Protein AF-A0A516KFN7-F1 (afdb_monomer)

Organism: NCBI:txid2594883

Sequence (132 aa):
MGIITLLLFMLLSNSLLKKVNKILKWIALGYYVALSAIFLFGDWYITNHFHLKNGPVPKEGFATHFDWISTFGYFYLIPMVIIVIYVSLRGVKNIYPKGLRVFLSIFIITVSFGMGYIALFCFVLIFYGFAP

Solvent-accessible surface area (backbone atoms only — not comparable to full-atom values): 7297 Å² total; per-residue (Å²): 113,57,69,60,57,55,50,46,55,49,51,48,53,49,60,67,32,71,84,67,47,74,65,61,37,50,52,52,47,51,50,50,51,53,52,48,52,53,49,53,52,51,52,52,48,50,40,61,76,41,32,67,87,51,80,86,56,49,71,66,42,55,53,55,50,48,53,52,47,49,55,48,35,49,66,56,37,54,61,48,39,52,50,51,44,53,52,50,48,59,55,43,70,79,75,49,60,76,70,62,34,51,54,50,46,54,50,49,48,55,51,41,52,54,52,40,53,53,50,37,54,52,45,36,42,65,72,62,45,97,60,135

pLDDT: mean 90.02, std 7.4, range [51.66, 97.56]

Secondary structure (DSSP, 8-state):
-HHHHHHHHHHHHHHHHTTS-HHHHHHHHHHHHHHHHHHHHHHHHHHHHTTTTSSSPPHHHHHHHHHHHHHHHHHHHHHHHHHHHHHHHHHHHTTS-HHHHHHHHHHHHHHHHHHHHHHHHHHHHHHH-S--

Radius of gyration: 17.9 Å; Cα contacts (8 Å, |Δi|>4): 90; chains: 1; bounding box: 38×26×53 Å

Foldseek 3Di:
DLVVVLVVLLVLLLVLCVPPDPVVNVVSNVQSVVLVVVLVVVLVVLCVVQVVVDPPGDPVSLVSNLVSQLVSLCVSLVVVLVSQLVSVLVVLVPPDDDVVSVVVSVVSNVVSVVVSVVSSVVSSCVRSNPDD

Nearest PDB structures (foldseek):
  6gxn-assembly1_v  TM=4.501E-01  e=7.152E+00  Escherichia coli

Structure (mmCIF, N/CA/C/O backbone):
data_AF-A0A516KFN7-F1
#
_entry.id   AF-A0A516KFN7-F1
#
loop_
_atom_site.group_PDB
_atom_site.id
_atom_site.type_symbol
_atom_site.label_atom_id
_atom_site.label_alt_id
_atom_site.label_comp_id
_atom_site.label_asym_id
_atom_site.label_entity_id
_atom_site.label_seq_id
_atom_site.pdbx_PDB_ins_code
_atom_site.Cartn_x
_atom_site.Cartn_y
_atom_site.Cartn_z
_atom_site.occupancy
_atom_site.B_iso_or_equiv
_atom_site.auth_seq_id
_atom_site.auth_comp_id
_atom_site.auth_asym_id
_atom_site.auth_atom_id
_atom_site.pdbx_PDB_model_num
ATOM 1 N N . MET A 1 1 ? 13.212 -9.356 -5.013 1.00 65.56 1 MET A N 1
ATOM 2 C CA . MET A 1 1 ? 12.591 -8.696 -3.841 1.00 65.56 1 MET A CA 1
ATOM 3 C C . MET A 1 1 ? 11.119 -8.351 -4.053 1.00 65.56 1 MET A C 1
ATOM 5 O O . MET A 1 1 ? 10.347 -8.608 -3.143 1.00 65.56 1 MET A O 1
ATOM 9 N N . GLY A 1 2 ? 10.701 -7.862 -5.228 1.00 78.19 2 GLY A N 1
ATOM 10 C CA . GLY A 1 2 ? 9.321 -7.408 -5.461 1.00 78.19 2 GLY A CA 1
ATOM 11 C C . GLY A 1 2 ? 8.196 -8.384 -5.075 1.00 78.19 2 GLY A C 1
ATOM 12 O O . GLY A 1 2 ? 7.277 -8.005 -4.358 1.00 78.19 2 GLY A O 1
ATOM 13 N N . ILE A 1 3 ? 8.298 -9.666 -5.449 1.00 84.88 3 ILE A N 1
ATOM 14 C CA . ILE A 1 3 ? 7.282 -10.683 -5.101 1.00 84.88 3 ILE A CA 1
ATOM 15 C C . ILE A 1 3 ? 7.113 -10.824 -3.578 1.00 84.88 3 ILE A C 1
ATOM 17 O O . ILE A 1 3 ? 5.993 -10.947 -3.090 1.00 84.88 3 ILE A O 1
ATOM 21 N N . ILE A 1 4 ? 8.210 -10.755 -2.817 1.00 87.38 4 ILE A N 1
ATOM 22 C CA . ILE A 1 4 ? 8.176 -10.840 -1.349 1.00 87.38 4 ILE A CA 1
ATOM 23 C C . ILE A 1 4 ? 7.401 -9.649 -0.775 1.00 87.38 4 ILE A C 1
ATOM 25 O O . ILE A 1 4 ? 6.573 -9.834 0.113 1.00 87.38 4 ILE A O 1
ATOM 29 N N . THR A 1 5 ? 7.608 -8.447 -1.316 1.00 84.69 5 THR A N 1
ATOM 30 C CA . THR A 1 5 ? 6.878 -7.239 -0.910 1.00 84.69 5 THR A CA 1
ATOM 31 C C . THR A 1 5 ? 5.375 -7.366 -1.176 1.00 84.69 5 THR A C 1
ATOM 33 O O . THR A 1 5 ? 4.572 -7.035 -0.305 1.00 84.69 5 THR A O 1
ATOM 36 N N . LEU A 1 6 ? 4.974 -7.909 -2.331 1.00 88.38 6 LEU A N 1
ATOM 37 C CA . LEU A 1 6 ? 3.558 -8.149 -2.653 1.00 88.38 6 LEU A CA 1
ATOM 38 C C . LEU A 1 6 ? 2.920 -9.169 -1.701 1.00 88.38 6 LEU A C 1
ATOM 40 O O . LEU A 1 6 ? 1.843 -8.928 -1.150 1.00 88.38 6 LEU A O 1
ATOM 44 N N . LEU A 1 7 ? 3.616 -10.279 -1.441 1.00 88.69 7 LEU A N 1
ATOM 45 C CA . LEU A 1 7 ? 3.179 -11.277 -0.463 1.00 88.69 7 LEU A CA 1
ATOM 46 C C . LEU A 1 7 ? 3.040 -10.668 0.935 1.00 88.69 7 LEU A C 1
ATOM 48 O O . LEU A 1 7 ? 2.098 -10.989 1.657 1.00 88.69 7 LEU A O 1
ATOM 52 N N . LEU A 1 8 ? 3.932 -9.752 1.308 1.00 90.00 8 LEU A N 1
ATOM 53 C CA . LEU A 1 8 ? 3.878 -9.063 2.590 1.00 90.00 8 LEU A CA 1
ATOM 54 C C . LEU A 1 8 ? 2.617 -8.189 2.715 1.00 90.00 8 LEU A C 1
ATOM 56 O O . LEU A 1 8 ? 1.961 -8.249 3.754 1.00 90.00 8 LEU A O 1
ATOM 60 N N . PHE A 1 9 ? 2.190 -7.479 1.663 1.00 87.06 9 PHE A N 1
ATOM 61 C CA . PHE A 1 9 ? 0.896 -6.772 1.661 1.00 87.06 9 PHE A CA 1
ATOM 62 C C . PHE A 1 9 ? -0.296 -7.720 1.845 1.00 87.06 9 PHE A C 1
ATOM 64 O O . PHE A 1 9 ? -1.210 -7.435 2.627 1.00 87.06 9 PHE A O 1
ATOM 71 N N . MET A 1 10 ? -0.281 -8.880 1.185 1.00 89.75 10 MET A N 1
ATOM 72 C CA . MET A 1 10 ? -1.334 -9.891 1.347 1.00 89.75 10 MET A CA 1
ATOM 73 C C . MET A 1 10 ? -1.363 -10.463 2.770 1.00 89.75 10 MET A C 1
ATOM 75 O O . MET A 1 10 ? -2.428 -10.602 3.374 1.00 89.75 10 MET A O 1
ATOM 79 N N . LEU A 1 11 ? -0.198 -10.772 3.342 1.00 90.44 11 LEU A N 1
ATOM 80 C CA . LEU A 1 11 ? -0.088 -11.314 4.696 1.00 90.44 11 LEU A CA 1
ATOM 81 C C . LEU A 1 11 ? -0.489 -10.287 5.757 1.00 90.44 11 LEU A C 1
ATOM 83 O O . LEU A 1 11 ? -1.220 -10.633 6.692 1.00 90.44 11 LEU A O 1
ATOM 87 N N . LEU A 1 12 ? -0.059 -9.033 5.610 1.00 88.94 12 LEU A N 1
ATOM 88 C CA . LEU A 1 12 ? -0.423 -7.963 6.532 1.00 88.94 12 LEU A CA 1
ATOM 89 C C . LEU A 1 12 ? -1.922 -7.661 6.471 1.00 88.94 12 LEU A C 1
ATOM 91 O O . LEU A 1 12 ? -2.567 -7.650 7.519 1.00 88.94 12 LEU A O 1
ATOM 95 N N . SER A 1 13 ? -2.499 -7.485 5.277 1.00 88.62 13 SER A N 1
ATOM 96 C CA . SER A 1 13 ? -3.944 -7.246 5.131 1.00 88.62 13 SER A CA 1
ATOM 97 C C . SER A 1 13 ? -4.766 -8.402 5.713 1.00 88.62 13 SER A C 1
ATOM 99 O O . SER A 1 13 ? -5.699 -8.175 6.489 1.00 88.62 13 SER A O 1
ATOM 101 N N . ASN A 1 14 ? -4.361 -9.650 5.451 1.00 89.31 14 ASN A N 1
ATOM 102 C CA . ASN A 1 14 ? -4.963 -10.836 6.056 1.00 89.31 14 ASN A CA 1
ATOM 103 C C . ASN A 1 14 ? -4.885 -10.798 7.588 1.00 89.31 14 ASN A C 1
ATOM 105 O O . ASN A 1 14 ? -5.891 -11.046 8.249 1.00 89.31 14 ASN A O 1
ATOM 109 N N . SER A 1 15 ? -3.712 -10.490 8.152 1.00 90.19 15 SER A N 1
ATOM 110 C CA . SER A 1 15 ? -3.481 -10.442 9.600 1.00 90.19 15 SER A CA 1
ATOM 111 C C .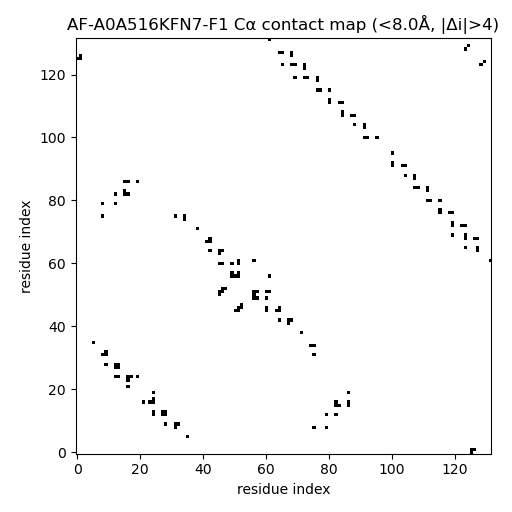 SER A 1 15 ? -4.321 -9.363 10.287 1.00 90.19 15 SER A C 1
ATOM 113 O O . SER A 1 15 ? -5.007 -9.658 11.270 1.00 90.19 15 SER A O 1
ATOM 115 N N . LEU A 1 16 ? -4.341 -8.148 9.732 1.00 89.31 16 LEU A N 1
ATOM 116 C CA . LEU A 1 16 ? -5.109 -7.016 10.259 1.00 89.31 16 LEU A CA 1
ATOM 117 C C . LEU A 1 16 ? -6.616 -7.292 10.249 1.00 89.31 16 LEU A C 1
ATOM 119 O O . LEU A 1 16 ? -7.324 -6.951 11.198 1.00 89.31 16 LEU A O 1
ATOM 123 N N . LEU A 1 17 ? -7.111 -7.974 9.213 1.00 89.50 17 LEU A N 1
ATOM 124 C CA . LEU A 1 17 ? -8.533 -8.274 9.062 1.00 89.50 17 LEU A CA 1
ATOM 125 C C . LEU A 1 17 ? -8.985 -9.560 9.777 1.00 89.50 17 LEU A C 1
ATOM 127 O O . LEU A 1 17 ? -10.187 -9.836 9.796 1.00 89.50 17 LEU A O 1
ATOM 131 N N . LYS A 1 18 ? -8.086 -10.320 10.434 1.00 86.38 18 LYS A N 1
ATOM 132 C CA . LYS A 1 18 ? -8.441 -11.564 11.165 1.00 86.38 18 LYS A CA 1
ATOM 133 C C . LYS A 1 18 ? -9.574 -11.368 12.177 1.00 86.38 18 LYS A C 1
ATOM 135 O O . LYS A 1 18 ? -10.383 -12.271 12.356 1.00 86.38 18 LYS A O 1
ATOM 140 N N . LYS A 1 19 ? -9.632 -10.202 12.832 1.00 80.88 19 LYS A N 1
ATOM 141 C CA . LYS A 1 19 ? -10.610 -9.874 13.889 1.00 80.88 19 LYS A CA 1
ATOM 142 C C . LYS A 1 19 ? -11.839 -9.091 13.383 1.00 80.88 19 LYS A C 1
ATOM 144 O O . LYS A 1 19 ? -12.617 -8.586 14.196 1.00 80.88 19 LYS A O 1
ATOM 149 N N . VAL A 1 20 ? -11.997 -8.915 12.066 1.00 83.38 20 VAL A N 1
ATOM 150 C CA . VAL A 1 20 ? -13.068 -8.090 11.468 1.00 83.38 20 VAL A CA 1
ATOM 151 C C . VAL A 1 20 ? -14.221 -8.955 10.949 1.00 83.38 20 VAL A C 1
ATOM 153 O O . VAL A 1 20 ? -14.945 -9.536 11.750 1.00 83.38 20 VAL A O 1
ATOM 156 N N . ASN A 1 21 ? -14.425 -9.031 9.635 1.00 86.38 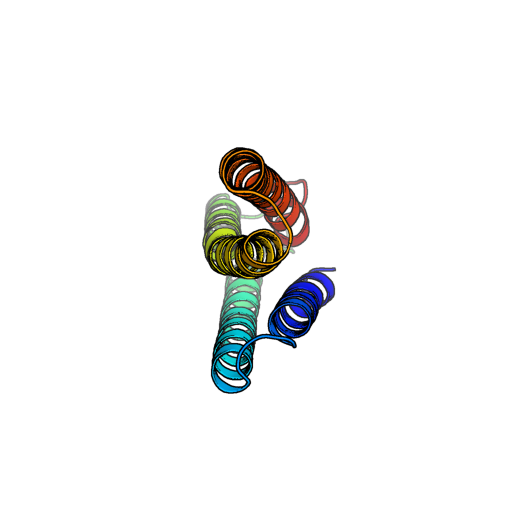21 ASN A N 1
ATOM 157 C CA . ASN A 1 21 ? -15.470 -9.809 8.980 1.00 86.38 21 ASN A CA 1
ATOM 158 C C . ASN A 1 21 ? -14.793 -10.657 7.899 1.00 86.38 21 ASN A C 1
ATOM 160 O O . ASN A 1 21 ? -13.968 -10.146 7.136 1.00 86.38 21 ASN A O 1
ATOM 164 N N . LYS A 1 22 ? -15.151 -11.945 7.829 1.00 89.31 22 LYS A N 1
ATOM 165 C CA . LYS A 1 22 ? -14.625 -12.889 6.836 1.00 89.31 22 LYS A CA 1
ATOM 166 C C . LYS A 1 22 ? -14.826 -12.380 5.406 1.00 89.31 22 LYS A C 1
ATOM 168 O O . LYS A 1 22 ? -13.914 -12.521 4.602 1.00 89.31 22 LYS A O 1
ATOM 173 N N . ILE A 1 23 ? -15.965 -11.747 5.107 1.00 91.31 23 ILE A N 1
ATOM 174 C CA . ILE A 1 23 ? -16.260 -11.213 3.767 1.00 91.31 23 ILE A CA 1
ATOM 175 C C . ILE A 1 23 ? -15.272 -10.100 3.402 1.00 91.31 23 ILE A C 1
ATOM 177 O O . ILE A 1 23 ? -14.636 -10.165 2.357 1.00 91.31 23 ILE A O 1
ATOM 181 N N . LEU A 1 24 ? -15.077 -9.120 4.292 1.00 88.94 24 LEU A N 1
ATOM 182 C CA . LEU A 1 24 ? -14.153 -8.005 4.055 1.00 88.94 24 LEU A CA 1
ATOM 183 C C . LEU A 1 24 ? -12.712 -8.494 3.857 1.00 88.94 24 LEU A C 1
ATOM 185 O O . LEU A 1 24 ? -11.998 -7.988 2.998 1.00 88.94 24 LEU A O 1
ATOM 189 N N . LYS A 1 25 ? -12.305 -9.518 4.616 1.00 90.38 25 LYS A N 1
ATOM 190 C CA . LYS A 1 25 ? -11.013 -10.185 4.437 1.00 90.38 25 LYS A CA 1
ATOM 191 C C . LYS A 1 25 ? -10.874 -10.793 3.037 1.00 90.38 25 LYS A C 1
ATOM 193 O O . LYS A 1 25 ? -9.840 -10.597 2.408 1.00 90.38 25 LYS A O 1
ATOM 198 N N . TRP A 1 26 ? -11.876 -11.531 2.557 1.00 92.44 26 TRP A N 1
ATOM 199 C CA . TRP A 1 26 ? -11.828 -12.140 1.223 1.00 92.44 26 TRP A CA 1
ATOM 200 C C . TRP A 1 26 ? -11.839 -11.100 0.106 1.00 92.44 26 TRP A C 1
ATOM 202 O O . TRP A 1 26 ? -11.086 -11.252 -0.850 1.00 92.44 26 TRP A O 1
ATOM 212 N N . ILE A 1 27 ? -12.613 -10.021 0.256 1.00 94.12 27 ILE A N 1
ATOM 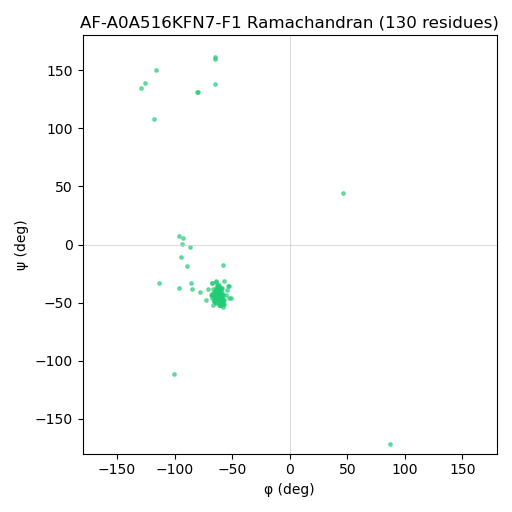213 C CA . ILE A 1 27 ? -12.604 -8.892 -0.684 1.00 94.12 27 ILE A CA 1
ATOM 214 C C . ILE A 1 27 ? -11.213 -8.252 -0.734 1.00 94.12 27 ILE A C 1
ATOM 216 O O . ILE A 1 27 ? -10.666 -8.081 -1.818 1.00 94.12 27 ILE A O 1
ATOM 220 N N . ALA A 1 28 ? -10.612 -7.950 0.422 1.00 92.62 28 ALA A N 1
ATOM 221 C CA . ALA A 1 28 ? -9.277 -7.357 0.481 1.00 92.62 28 ALA A CA 1
ATOM 222 C C . ALA A 1 28 ? -8.209 -8.282 -0.124 1.00 92.62 28 ALA A C 1
ATOM 224 O O . ALA A 1 28 ? -7.364 -7.832 -0.892 1.00 92.62 28 ALA A O 1
ATOM 225 N N . LEU A 1 29 ? -8.266 -9.583 0.173 1.00 93.25 29 LEU A N 1
ATOM 226 C CA . LEU A 1 29 ? -7.362 -10.566 -0.424 1.00 93.25 29 LEU A CA 1
ATOM 227 C C . LEU A 1 29 ? -7.530 -10.647 -1.943 1.00 93.25 29 LEU A C 1
ATOM 229 O O . LEU A 1 29 ? -6.537 -10.567 -2.658 1.00 93.25 29 LEU A O 1
ATOM 233 N N . GLY A 1 30 ? -8.765 -10.761 -2.434 1.00 94.94 30 GLY A N 1
ATOM 234 C CA . GLY A 1 30 ? -9.053 -10.784 -3.868 1.00 94.94 30 GLY A CA 1
ATOM 235 C C . GLY A 1 30 ? -8.558 -9.520 -4.571 1.00 94.94 30 GLY A C 1
ATOM 236 O O . GLY A 1 30 ? -7.921 -9.616 -5.617 1.00 94.94 30 GLY A O 1
ATOM 237 N N . TYR A 1 31 ? -8.759 -8.356 -3.946 1.00 96.00 31 TYR A N 1
ATOM 238 C CA . TYR A 1 31 ? -8.236 -7.078 -4.420 1.00 96.00 31 TYR A CA 1
ATOM 239 C C . TYR A 1 31 ? -6.709 -7.102 -4.557 1.00 96.00 31 TYR A C 1
ATOM 241 O O . TYR A 1 31 ? -6.196 -6.841 -5.641 1.00 96.00 31 TYR A O 1
ATOM 249 N N . TYR A 1 32 ? -5.973 -7.474 -3.503 1.00 95.06 32 TYR A N 1
ATOM 250 C CA . TYR A 1 32 ? -4.507 -7.486 -3.548 1.00 95.06 32 TYR A CA 1
ATOM 251 C C . TYR A 1 32 ? -3.941 -8.549 -4.497 1.00 95.06 32 TYR A C 1
ATOM 253 O O . TYR A 1 32 ? -2.917 -8.301 -5.131 1.00 95.06 32 TYR A O 1
ATOM 261 N N . VAL A 1 33 ? -4.600 -9.704 -4.636 1.00 95.06 33 VAL A N 1
ATOM 262 C CA . VAL A 1 33 ? -4.211 -10.747 -5.601 1.00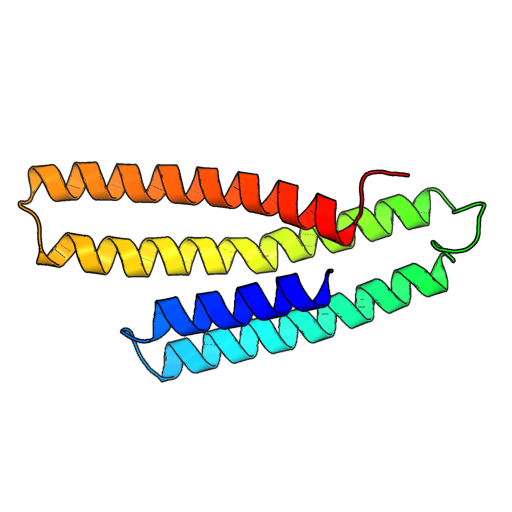 95.06 33 VAL A CA 1
ATOM 263 C C . VAL A 1 33 ? -4.377 -10.247 -7.032 1.00 95.06 33 VAL A C 1
ATOM 265 O O . VAL A 1 33 ? -3.431 -10.331 -7.816 1.00 95.06 33 VAL A O 1
ATOM 268 N N . ALA A 1 34 ? -5.538 -9.679 -7.364 1.00 96.56 34 ALA A N 1
ATOM 269 C CA . ALA A 1 34 ? -5.789 -9.114 -8.686 1.00 96.56 34 ALA A CA 1
ATOM 270 C C . ALA A 1 34 ? -4.823 -7.961 -8.989 1.00 96.56 34 ALA A C 1
ATOM 272 O O . ALA A 1 34 ? -4.203 -7.934 -10.051 1.00 96.56 34 ALA A O 1
ATOM 273 N N . LEU A 1 35 ? -4.624 -7.056 -8.026 1.00 96.50 35 LEU A N 1
ATOM 274 C CA . LEU A 1 35 ? -3.696 -5.938 -8.156 1.00 96.50 35 LEU A CA 1
ATOM 275 C C . LEU A 1 35 ? -2.255 -6.426 -8.369 1.00 96.50 35 LEU A C 1
ATOM 277 O O . LEU A 1 35 ? -1.518 -5.825 -9.145 1.00 96.50 35 LEU A O 1
ATOM 281 N N . SER A 1 36 ? -1.855 -7.531 -7.731 1.00 95.06 36 SER A N 1
ATOM 282 C CA . SER A 1 36 ? -0.521 -8.131 -7.905 1.00 95.06 36 SER A CA 1
ATOM 283 C C . SER A 1 36 ? -0.342 -8.729 -9.281 1.00 95.06 36 SER A C 1
ATOM 285 O O . SER A 1 36 ? 0.696 -8.508 -9.900 1.00 95.06 36 SER A O 1
ATOM 287 N N . ALA A 1 37 ? -1.350 -9.438 -9.782 1.00 95.75 37 ALA A N 1
ATOM 288 C CA . ALA A 1 37 ? -1.305 -9.991 -11.126 1.00 95.75 37 ALA A CA 1
ATOM 289 C C . ALA A 1 37 ? -1.179 -8.882 -12.183 1.00 95.75 37 ALA A C 1
ATOM 291 O O . ALA A 1 37 ? -0.290 -8.952 -13.031 1.00 95.75 37 ALA A O 1
ATOM 292 N N . ILE A 1 38 ? -2.009 -7.835 -12.092 1.00 97.56 38 ILE A N 1
ATOM 293 C CA . ILE A 1 38 ? -1.979 -6.707 -13.036 1.00 97.56 38 ILE A CA 1
ATOM 294 C C . ILE A 1 38 ? -0.633 -5.982 -12.953 1.00 97.56 38 ILE A C 1
ATOM 296 O O . ILE A 1 38 ? -0.009 -5.731 -13.982 1.00 97.56 38 ILE A O 1
ATOM 300 N N . PHE A 1 39 ? -0.162 -5.691 -11.737 1.00 96.62 39 PHE A N 1
ATOM 301 C CA . PHE A 1 39 ? 1.105 -5.001 -11.517 1.00 96.62 39 PHE A CA 1
ATOM 302 C C . PHE A 1 39 ? 2.286 -5.751 -12.140 1.00 96.62 39 PHE A C 1
ATOM 304 O O . PHE A 1 39 ? 3.040 -5.157 -12.908 1.00 96.62 39 PHE A O 1
ATOM 311 N N . LEU A 1 40 ? 2.419 -7.051 -11.845 1.00 95.44 40 LEU A N 1
ATOM 312 C CA . LEU A 1 40 ? 3.508 -7.888 -12.354 1.00 95.44 40 LEU A CA 1
ATOM 313 C C . LEU A 1 40 ? 3.448 -8.045 -13.874 1.00 95.44 40 LEU A C 1
ATOM 315 O O . LEU A 1 40 ? 4.487 -8.033 -14.529 1.00 95.44 40 LEU A O 1
ATOM 319 N N . PHE A 1 41 ? 2.247 -8.186 -14.440 1.00 96.38 41 PHE A N 1
ATOM 320 C CA . PHE A 1 41 ? 2.087 -8.303 -15.886 1.00 96.38 41 PHE A CA 1
ATOM 321 C C . PHE A 1 41 ? 2.489 -7.010 -16.604 1.00 96.38 41 PHE A C 1
ATOM 323 O O . PHE A 1 41 ? 3.217 -7.062 -17.595 1.00 96.38 41 PHE A O 1
ATOM 330 N N . GLY A 1 42 ? 2.068 -5.854 -16.086 1.00 94.88 42 GLY A N 1
ATOM 331 C CA . GLY A 1 42 ? 2.465 -4.560 -16.641 1.00 94.88 42 GLY A CA 1
ATOM 332 C C . GLY A 1 42 ? 3.955 -4.271 -16.470 1.00 94.88 42 GLY A C 1
ATOM 333 O O . GLY A 1 42 ? 4.596 -3.844 -17.423 1.00 94.88 42 GLY A O 1
ATOM 334 N N . ASP A 1 43 ? 4.532 -4.585 -15.307 1.00 93.44 43 ASP A N 1
ATOM 335 C CA . ASP A 1 43 ? 5.973 -4.453 -15.055 1.00 93.44 43 ASP A CA 1
ATOM 336 C C . ASP A 1 43 ? 6.796 -5.297 -16.038 1.00 93.44 43 ASP A C 1
ATOM 338 O O . ASP A 1 43 ? 7.729 -4.803 -16.676 1.00 93.44 43 ASP A O 1
ATOM 342 N N . TRP A 1 44 ? 6.391 -6.555 -16.237 1.00 94.06 44 TRP A N 1
ATOM 343 C CA . TRP A 1 44 ? 6.992 -7.447 -17.224 1.00 94.06 44 TRP A CA 1
ATOM 344 C C . TRP A 1 44 ? 6.854 -6.897 -18.649 1.00 94.06 44 TRP A C 1
ATOM 346 O O . TRP A 1 44 ? 7.836 -6.876 -19.392 1.00 94.06 44 TRP A O 1
ATOM 356 N N . TYR A 1 45 ? 5.666 -6.416 -19.025 1.00 95.06 45 TYR A N 1
ATOM 357 C CA . TYR A 1 45 ? 5.415 -5.841 -20.347 1.00 95.06 45 TYR A CA 1
ATOM 358 C C . TYR A 1 45 ? 6.305 -4.622 -20.617 1.00 95.06 45 TYR A C 1
ATOM 360 O O . TYR A 1 45 ? 7.011 -4.603 -21.623 1.00 95.06 45 TYR A O 1
ATOM 368 N N . ILE A 1 46 ? 6.330 -3.645 -19.705 1.00 92.56 46 ILE A N 1
ATOM 369 C CA . ILE A 1 46 ? 7.134 -2.419 -19.830 1.00 92.56 46 ILE A CA 1
ATOM 370 C C . ILE A 1 46 ? 8.623 -2.773 -19.900 1.00 92.56 46 ILE A C 1
ATOM 372 O O . ILE A 1 46 ? 9.332 -2.311 -20.796 1.00 92.56 46 ILE A O 1
ATOM 376 N N . THR A 1 47 ? 9.086 -3.648 -19.004 1.00 91.12 47 THR A N 1
ATOM 377 C CA . THR A 1 47 ? 10.489 -4.078 -18.949 1.00 91.12 47 THR A CA 1
ATOM 378 C C . THR A 1 47 ? 10.952 -4.698 -20.264 1.00 91.12 47 THR A C 1
ATOM 380 O O . THR A 1 47 ? 12.056 -4.399 -20.725 1.00 91.12 47 THR A O 1
ATOM 383 N N . ASN A 1 48 ? 10.128 -5.554 -20.874 1.00 91.75 48 ASN A N 1
ATOM 384 C CA . ASN A 1 48 ? 10.480 -6.212 -22.130 1.00 91.75 48 ASN A CA 1
ATOM 385 C C . ASN A 1 48 ? 10.323 -5.283 -23.333 1.00 91.75 48 ASN A C 1
ATOM 387 O O . ASN A 1 48 ? 11.185 -5.287 -24.202 1.00 91.75 48 ASN A O 1
ATOM 391 N N . HIS A 1 49 ? 9.259 -4.478 -23.377 1.00 92.56 49 HIS A N 1
ATOM 392 C CA . HIS A 1 49 ? 8.979 -3.590 -24.504 1.00 92.56 49 HIS A CA 1
ATOM 393 C C . HIS A 1 49 ? 10.052 -2.508 -24.668 1.00 92.56 49 HIS A C 1
ATOM 395 O O . HIS A 1 49 ? 10.516 -2.258 -25.777 1.00 92.56 49 HIS A O 1
ATOM 401 N N . PHE A 1 50 ? 10.490 -1.909 -23.558 1.00 88.56 50 PHE A N 1
ATOM 402 C CA . PHE A 1 50 ? 11.525 -0.873 -23.560 1.00 88.56 50 PHE A CA 1
ATOM 403 C C . PHE A 1 50 ? 12.940 -1.420 -23.346 1.00 88.56 50 PHE A C 1
ATOM 405 O O . PHE A 1 50 ? 13.876 -0.636 -23.205 1.00 88.56 50 PHE A O 1
ATOM 412 N N . HIS A 1 51 ? 13.103 -2.748 -23.297 1.00 86.25 51 HIS A N 1
ATOM 413 C CA . HIS A 1 51 ? 14.370 -3.418 -23.010 1.00 86.25 51 HIS A CA 1
ATOM 414 C C . HIS A 1 51 ? 15.111 -2.811 -21.810 1.00 86.25 51 HIS A C 1
ATOM 416 O O . HIS A 1 51 ? 16.324 -2.637 -21.853 1.00 86.25 51 HIS A O 1
ATOM 422 N N . LEU A 1 52 ? 14.406 -2.523 -20.708 1.00 84.19 52 LEU A N 1
ATOM 423 C CA . LEU A 1 52 ? 14.975 -1.809 -19.550 1.00 84.19 52 LEU A CA 1
ATOM 424 C C . LEU A 1 52 ? 16.198 -2.518 -18.931 1.00 84.19 52 LEU A C 1
ATOM 426 O O . LEU A 1 52 ? 16.959 -1.920 -18.180 1.00 84.19 52 LEU A O 1
ATOM 430 N N . LYS A 1 53 ? 16.390 -3.806 -19.239 1.00 82.75 53 LYS A N 1
ATOM 431 C CA . LYS A 1 53 ? 17.530 -4.619 -18.793 1.00 82.75 53 LYS A CA 1
ATOM 432 C C . LYS A 1 53 ? 18.744 -4.568 -19.725 1.00 82.75 53 LYS A C 1
ATOM 434 O O . LYS A 1 53 ? 19.834 -4.928 -19.292 1.00 82.75 53 LYS A O 1
ATOM 439 N N . ASN A 1 54 ? 18.566 -4.154 -20.978 1.00 80.62 54 ASN A N 1
ATOM 440 C CA . ASN A 1 54 ? 19.608 -4.139 -21.998 1.00 80.62 54 ASN A CA 1
ATOM 441 C C . ASN A 1 54 ? 19.826 -2.686 -22.434 1.00 80.62 54 ASN A C 1
ATOM 443 O O . ASN A 1 54 ? 18.978 -2.096 -23.095 1.00 80.62 54 ASN A O 1
ATOM 447 N N . GLY A 1 55 ? 20.951 -2.091 -22.038 1.00 73.88 55 GLY A N 1
ATOM 448 C CA . GLY A 1 55 ? 21.258 -0.710 -22.412 1.00 73.88 55 GLY A CA 1
ATOM 449 C C . GLY A 1 55 ? 21.462 -0.524 -23.927 1.00 73.88 55 GLY A C 1
ATOM 450 O O . GLY A 1 55 ? 21.770 -1.494 -24.623 1.00 73.88 55 GLY A O 1
ATOM 451 N N . PRO A 1 56 ? 21.373 0.721 -24.439 1.00 76.56 56 PRO A N 1
ATOM 452 C CA . PRO A 1 56 ? 20.933 1.941 -23.757 1.00 76.56 56 PRO A CA 1
ATOM 453 C C . PRO A 1 56 ? 19.402 2.026 -23.660 1.00 76.56 56 PRO A C 1
ATOM 455 O O . PRO A 1 56 ? 18.687 1.850 -24.644 1.00 76.56 56 PRO A O 1
ATOM 458 N N . VAL A 1 57 ? 18.907 2.324 -22.460 1.00 76.62 57 VAL A N 1
ATOM 459 C CA . VAL A 1 57 ? 17.472 2.359 -22.168 1.00 76.62 57 VAL A CA 1
ATOM 460 C C . VAL A 1 57 ? 16.864 3.690 -22.638 1.00 76.62 57 VAL A C 1
ATOM 462 O O . VAL A 1 57 ? 17.402 4.756 -22.318 1.00 76.62 57 VAL A O 1
ATOM 465 N N . PRO A 1 58 ? 15.745 3.678 -23.383 1.00 82.88 58 PRO A N 1
ATOM 466 C CA . PRO A 1 58 ? 15.064 4.902 -23.790 1.00 82.88 58 PRO A CA 1
ATOM 467 C C . PRO A 1 58 ? 14.501 5.648 -22.572 1.00 82.88 58 PRO A C 1
ATOM 469 O O . PRO A 1 58 ? 13.898 5.046 -21.685 1.00 82.88 58 PRO A O 1
ATOM 472 N N . LYS A 1 59 ? 14.634 6.983 -22.554 1.00 84.50 59 LYS A N 1
ATOM 473 C CA . LYS A 1 59 ? 14.104 7.847 -21.475 1.00 84.50 59 LYS A CA 1
ATOM 474 C C . LYS A 1 59 ? 12.610 7.625 -21.220 1.00 84.50 59 LYS A C 1
ATOM 476 O O . LYS A 1 59 ? 12.165 7.670 -20.078 1.00 84.50 59 LYS A O 1
ATOM 481 N N . GLU A 1 60 ? 11.856 7.359 -22.284 1.00 87.25 60 GLU A N 1
ATOM 482 C CA . GLU A 1 60 ? 10.424 7.053 -22.225 1.00 87.25 60 GLU A CA 1
ATOM 483 C C . GLU A 1 60 ? 10.136 5.774 -21.431 1.00 87.25 60 GLU A C 1
ATOM 485 O O . GLU A 1 60 ? 9.159 5.724 -20.684 1.00 87.25 60 GLU A O 1
ATOM 490 N N . GLY A 1 61 ? 11.012 4.768 -21.525 1.00 87.00 61 GLY A N 1
ATOM 491 C CA . GLY A 1 61 ? 10.885 3.522 -20.775 1.00 87.00 61 GLY A CA 1
ATOM 492 C C . GLY A 1 61 ? 11.011 3.738 -19.269 1.00 87.00 61 GLY A C 1
ATOM 493 O O . GLY A 1 61 ? 10.198 3.212 -18.512 1.00 87.00 61 GLY A O 1
ATOM 494 N 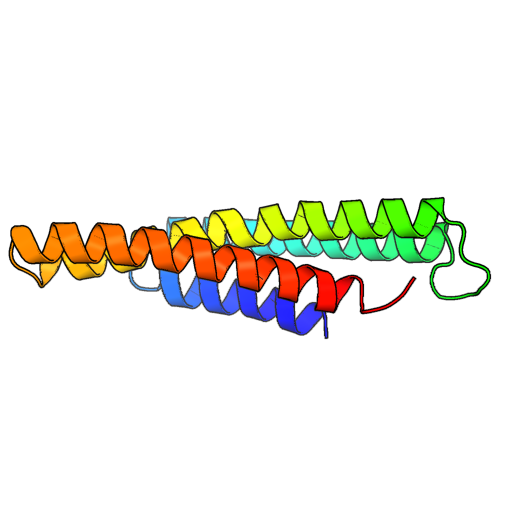N . PHE A 1 62 ? 11.963 4.571 -18.835 1.00 87.88 62 PHE A N 1
ATOM 495 C CA . PHE A 1 62 ? 12.120 4.919 -17.418 1.00 87.88 62 PHE A CA 1
ATOM 496 C C . PHE A 1 62 ? 10.927 5.690 -16.867 1.00 87.88 62 PHE A C 1
ATOM 498 O O . PHE A 1 62 ? 10.407 5.328 -15.814 1.00 87.88 62 PHE A O 1
ATOM 505 N N . ALA A 1 63 ? 10.467 6.717 -17.584 1.00 90.88 63 ALA A N 1
ATOM 506 C CA . ALA A 1 63 ? 9.307 7.497 -17.160 1.00 90.88 63 ALA A CA 1
ATOM 507 C C . ALA A 1 63 ? 8.057 6.610 -17.046 1.00 90.88 63 ALA A C 1
ATOM 509 O O . ALA A 1 63 ? 7.388 6.605 -16.016 1.00 90.88 63 ALA A O 1
ATOM 510 N N . THR A 1 64 ? 7.810 5.770 -18.056 1.00 93.25 64 THR A N 1
ATOM 511 C CA . THR A 1 64 ? 6.662 4.850 -18.070 1.00 93.25 64 THR A CA 1
ATOM 512 C C . THR A 1 64 ? 6.732 3.838 -16.925 1.00 93.25 64 THR A C 1
ATOM 514 O O . THR A 1 64 ? 5.722 3.547 -16.283 1.00 93.25 64 THR A O 1
ATOM 517 N N . HIS A 1 65 ? 7.922 3.303 -16.638 1.00 92.62 65 HIS A N 1
ATOM 518 C CA . HIS A 1 65 ? 8.125 2.356 -15.541 1.00 92.62 65 HIS A CA 1
ATOM 519 C C . HIS A 1 65 ? 7.931 3.008 -14.171 1.00 92.62 65 HIS A C 1
ATOM 521 O O . HIS A 1 65 ? 7.238 2.452 -13.316 1.00 92.62 65 HIS A O 1
ATOM 527 N N . PHE A 1 66 ? 8.469 4.214 -13.985 1.00 93.00 66 PHE A N 1
ATOM 528 C CA . PHE A 1 66 ? 8.286 4.998 -12.768 1.00 93.00 66 PHE A CA 1
ATOM 529 C C . PHE A 1 66 ? 6.812 5.327 -12.516 1.00 93.00 66 PHE A C 1
ATOM 531 O O . PHE A 1 66 ? 6.322 5.127 -11.401 1.00 93.00 66 PHE A O 1
ATOM 538 N N . ASP A 1 67 ? 6.095 5.788 -13.541 1.00 95.31 67 ASP A N 1
ATOM 539 C CA . ASP A 1 67 ? 4.678 6.138 -13.441 1.00 95.31 67 ASP A CA 1
ATOM 540 C C . ASP A 1 67 ? 3.830 4.905 -13.114 1.00 95.31 67 ASP A C 1
ATOM 542 O O . ASP A 1 67 ? 2.945 4.966 -12.252 1.00 95.31 67 ASP A O 1
ATOM 546 N N . TRP A 1 68 ? 4.138 3.760 -13.734 1.00 96.12 68 TRP A N 1
ATOM 547 C CA . TRP A 1 68 ? 3.495 2.482 -13.433 1.00 96.12 68 TRP A CA 1
ATOM 548 C C . TRP A 1 68 ? 3.698 2.082 -11.970 1.00 96.12 68 TRP A C 1
ATOM 550 O O . TRP A 1 68 ? 2.731 1.833 -11.245 1.00 96.12 68 TRP A O 1
ATOM 560 N N . ILE A 1 69 ? 4.945 2.077 -11.497 1.00 95.38 69 ILE A N 1
ATOM 561 C CA . ILE A 1 69 ? 5.272 1.698 -10.119 1.00 95.38 69 ILE A CA 1
ATOM 562 C C . ILE A 1 69 ? 4.647 2.660 -9.114 1.00 95.38 69 ILE A C 1
ATOM 564 O O . ILE A 1 69 ? 4.049 2.210 -8.135 1.00 95.38 69 ILE A O 1
ATOM 568 N N . SER A 1 70 ? 4.741 3.965 -9.354 1.00 95.00 70 SER A N 1
ATOM 569 C CA . SER A 1 70 ? 4.193 4.990 -8.463 1.00 95.00 70 SER A CA 1
ATOM 570 C C . SER A 1 70 ? 2.674 4.882 -8.363 1.00 95.00 70 SER A C 1
ATOM 572 O O . SER A 1 70 ? 2.125 4.866 -7.258 1.00 95.00 70 SER A O 1
ATOM 574 N N . THR A 1 71 ? 1.993 4.707 -9.499 1.00 96.88 71 THR A N 1
ATOM 575 C CA . THR A 1 71 ? 0.535 4.531 -9.554 1.00 96.88 71 THR A CA 1
ATOM 576 C C . THR A 1 71 ? 0.096 3.304 -8.762 1.00 96.88 71 THR A C 1
ATOM 578 O O . THR A 1 71 ? -0.793 3.390 -7.909 1.00 96.88 71 THR A O 1
ATOM 581 N N . PHE A 1 72 ? 0.751 2.162 -8.979 1.00 96.38 72 PHE A N 1
ATOM 582 C CA . PHE A 1 72 ? 0.432 0.958 -8.217 1.00 96.38 72 PHE A CA 1
ATOM 583 C C . PHE A 1 72 ? 0.808 1.088 -6.743 1.00 96.38 72 PHE A C 1
ATOM 585 O O . PHE A 1 72 ? 0.066 0.588 -5.901 1.00 96.38 72 PHE A O 1
ATOM 592 N N . GLY A 1 73 ? 1.871 1.817 -6.403 1.00 96.06 73 GLY A N 1
ATOM 593 C CA . GLY A 1 73 ? 2.211 2.153 -5.022 1.00 96.06 73 GLY A CA 1
ATOM 594 C C . GLY A 1 73 ? 1.031 2.786 -4.282 1.00 96.06 73 GLY A C 1
ATOM 595 O O . GLY A 1 73 ? 0.678 2.335 -3.188 1.00 96.06 73 GLY A O 1
ATOM 596 N N . TYR A 1 74 ? 0.339 3.745 -4.904 1.00 96.56 74 TYR A N 1
ATOM 597 C CA . TYR A 1 74 ? -0.885 4.322 -4.339 1.00 96.56 74 TYR A CA 1
ATOM 598 C C . TYR A 1 74 ? -2.016 3.295 -4.198 1.00 96.56 74 TYR A C 1
ATOM 600 O O . TYR A 1 74 ? -2.650 3.237 -3.140 1.00 96.56 74 TYR A O 1
ATOM 608 N N . PHE A 1 75 ? -2.246 2.449 -5.208 1.00 96.69 75 PHE A N 1
ATOM 609 C CA . PHE A 1 75 ? -3.266 1.394 -5.135 1.00 96.69 75 PHE A CA 1
ATOM 610 C C . PHE A 1 75 ? -2.978 0.340 -4.059 1.00 96.69 75 PHE A C 1
ATOM 612 O O . PHE A 1 75 ? -3.911 -0.170 -3.443 1.00 96.69 75 PHE A O 1
ATOM 619 N N . TYR A 1 76 ? -1.714 0.045 -3.758 1.00 95.19 76 TYR A N 1
ATOM 620 C CA . TYR A 1 76 ? -1.373 -0.829 -2.636 1.00 95.19 76 TYR A CA 1
ATOM 621 C C . TYR A 1 76 ? -1.590 -0.145 -1.288 1.00 95.19 76 TYR A C 1
ATOM 623 O O . TYR A 1 76 ? -2.184 -0.728 -0.371 1.00 95.19 76 TYR A O 1
ATOM 631 N N . LEU A 1 77 ? -1.095 1.086 -1.158 1.00 95.38 77 LEU A N 1
ATOM 632 C CA . LEU A 1 77 ? -0.928 1.735 0.136 1.00 95.38 77 LEU A CA 1
ATOM 633 C C . LEU A 1 77 ? -2.175 2.436 0.641 1.00 95.38 77 LEU A C 1
ATOM 635 O O . LEU A 1 77 ? -2.444 2.347 1.836 1.00 95.38 77 LEU A O 1
ATOM 639 N N . ILE A 1 78 ? -2.961 3.084 -0.220 1.00 95.75 78 ILE A N 1
ATOM 640 C CA . ILE A 1 78 ? -4.163 3.800 0.224 1.00 95.75 78 ILE A CA 1
ATOM 641 C C . ILE A 1 78 ? -5.149 2.836 0.910 1.00 95.75 78 ILE A C 1
ATOM 643 O O . ILE A 1 78 ? -5.503 3.088 2.067 1.00 95.75 78 ILE A O 1
ATOM 647 N N . PRO A 1 79 ? -5.543 1.694 0.305 1.00 94.81 79 PRO A N 1
ATOM 648 C CA . PRO A 1 79 ? -6.411 0.731 0.980 1.00 94.81 79 PRO A CA 1
ATOM 649 C C . PRO A 1 79 ? -5.775 0.161 2.252 1.00 94.81 79 PRO A C 1
ATOM 651 O O . PRO A 1 79 ? -6.470 -0.052 3.245 1.00 94.81 79 PRO A O 1
ATOM 654 N N . MET A 1 80 ? -4.453 -0.030 2.260 1.00 94.56 80 MET A N 1
ATOM 655 C CA . MET A 1 80 ? -3.736 -0.556 3.420 1.00 94.56 80 MET A CA 1
ATOM 656 C C . MET A 1 80 ? -3.785 0.417 4.603 1.00 94.56 80 MET A C 1
ATOM 658 O O . MET A 1 80 ? -4.112 0.016 5.720 1.00 94.56 80 MET A O 1
ATOM 662 N N . VAL A 1 81 ? -3.521 1.702 4.357 1.00 95.88 81 VAL A N 1
ATOM 663 C CA . VAL A 1 81 ? -3.614 2.776 5.355 1.00 95.88 81 VAL A CA 1
ATOM 664 C C . VAL A 1 81 ? -5.040 2.871 5.893 1.00 95.88 81 VAL A C 1
ATOM 666 O O . VAL A 1 81 ? -5.228 2.937 7.107 1.00 95.88 81 VAL A O 1
ATOM 669 N N . ILE A 1 82 ? -6.052 2.782 5.024 1.00 95.19 82 ILE A N 1
ATOM 670 C CA . ILE A 1 82 ? -7.462 2.770 5.440 1.00 95.19 82 ILE A CA 1
ATOM 671 C C . ILE A 1 82 ? -7.755 1.574 6.359 1.00 95.19 82 ILE A C 1
ATOM 673 O O . ILE A 1 82 ? -8.372 1.753 7.412 1.00 95.19 82 ILE A O 1
ATOM 677 N N . ILE A 1 83 ? -7.292 0.367 6.011 1.00 93.81 83 ILE A N 1
ATOM 678 C CA . ILE A 1 83 ? -7.463 -0.835 6.846 1.00 93.81 83 ILE A CA 1
ATOM 679 C C . ILE A 1 83 ? -6.779 -0.654 8.207 1.00 93.81 83 ILE A C 1
ATOM 681 O O . ILE A 1 83 ? -7.390 -0.951 9.236 1.00 93.81 83 ILE A O 1
ATOM 685 N N . VAL A 1 84 ? -5.542 -0.151 8.233 1.00 94.06 84 VAL A N 1
ATOM 686 C CA . VAL A 1 84 ? -4.786 0.095 9.472 1.00 94.06 84 VAL A CA 1
ATOM 687 C C . VAL A 1 84 ? -5.517 1.094 10.365 1.00 94.06 84 VAL A C 1
ATOM 689 O O . VAL A 1 84 ? -5.721 0.805 11.548 1.00 94.06 84 VAL A O 1
ATOM 692 N N . ILE A 1 85 ? -5.967 2.224 9.810 1.00 94.88 85 ILE A N 1
ATOM 693 C CA . ILE A 1 85 ? -6.734 3.237 10.545 1.00 94.88 85 ILE A CA 1
ATOM 694 C C . ILE A 1 85 ? -8.013 2.609 11.101 1.00 94.88 85 ILE A C 1
ATOM 696 O O . ILE A 1 85 ? -8.269 2.693 12.302 1.00 94.88 85 ILE A O 1
ATOM 700 N N . TYR A 1 86 ? -8.791 1.920 10.264 1.00 93.25 86 TYR A N 1
ATOM 701 C CA . TYR A 1 86 ? -10.050 1.300 10.673 1.00 93.25 86 TYR A CA 1
ATOM 702 C C . TYR A 1 86 ? -9.864 0.303 11.828 1.00 93.25 86 TYR A C 1
ATOM 704 O O . TYR A 1 86 ? -10.561 0.381 12.846 1.00 93.25 86 TYR A O 1
ATOM 712 N N . VAL A 1 87 ? -8.905 -0.619 11.698 1.00 91.50 87 VAL A N 1
ATOM 713 C CA . VAL A 1 87 ? -8.629 -1.643 12.717 1.00 91.50 87 VAL A CA 1
ATOM 714 C C . VAL A 1 87 ? -8.132 -1.004 14.016 1.00 91.50 87 VAL A C 1
ATOM 716 O O . VAL A 1 87 ? -8.594 -1.379 15.098 1.00 91.50 87 VAL A O 1
ATOM 719 N N . SER A 1 88 ? -7.252 -0.007 13.923 1.00 91.50 88 SER A N 1
ATOM 720 C CA . SER A 1 88 ? -6.680 0.681 15.086 1.00 91.50 88 SER A CA 1
ATOM 721 C C . SER A 1 88 ? -7.733 1.494 15.843 1.00 91.50 88 SER A C 1
ATOM 723 O O . SER A 1 88 ? -7.866 1.358 17.062 1.00 91.50 88 SER A O 1
ATOM 725 N N . LEU A 1 89 ? -8.560 2.269 15.133 1.00 92.12 89 LEU A N 1
ATOM 726 C CA . LEU A 1 89 ? -9.642 3.057 15.735 1.00 92.12 89 LEU A CA 1
ATOM 727 C C . LEU A 1 89 ? -10.699 2.172 16.407 1.00 92.12 89 LEU A C 1
ATOM 729 O O . LEU A 1 89 ? -11.208 2.518 17.479 1.00 92.12 89 LEU A O 1
ATOM 733 N N . ARG A 1 90 ? -11.002 1.002 15.827 1.00 89.31 90 ARG A N 1
ATOM 734 C CA . ARG A 1 90 ? -11.898 0.018 16.455 1.00 89.31 90 ARG A CA 1
ATOM 735 C C . ARG A 1 90 ? -11.346 -0.473 17.797 1.00 89.31 90 ARG A C 1
ATOM 737 O O . ARG A 1 90 ? -12.126 -0.645 18.731 1.00 89.31 90 ARG A O 1
ATOM 744 N N . GLY A 1 91 ? -10.030 -0.662 17.904 1.00 85.25 91 GLY A N 1
ATOM 745 C CA . GLY A 1 91 ? -9.361 -1.020 19.158 1.00 85.25 91 GLY A CA 1
ATOM 746 C C . GLY A 1 91 ? -9.472 0.077 20.219 1.00 85.25 91 GLY A C 1
ATOM 747 O O . GLY A 1 91 ? -9.875 -0.194 21.348 1.00 85.25 91 GLY A O 1
ATOM 748 N N . VAL A 1 92 ? -9.204 1.332 19.846 1.00 86.38 92 VAL A N 1
ATOM 749 C CA . VAL A 1 92 ? -9.241 2.473 20.782 1.00 86.38 92 VAL A CA 1
ATOM 750 C C . VAL A 1 92 ? -10.646 2.726 21.333 1.00 86.38 92 VAL A C 1
ATOM 752 O O . VAL A 1 92 ? -10.793 3.051 22.515 1.00 86.38 92 VAL A O 1
ATOM 755 N N . LYS A 1 93 ? -11.694 2.553 20.512 1.00 78.31 93 LYS A N 1
ATOM 756 C CA . LYS A 1 93 ? -13.085 2.839 20.907 1.00 78.31 93 LYS A CA 1
ATOM 757 C C . LYS A 1 93 ? -13.535 2.063 22.151 1.00 78.31 93 LYS A C 1
ATOM 759 O O . LYS A 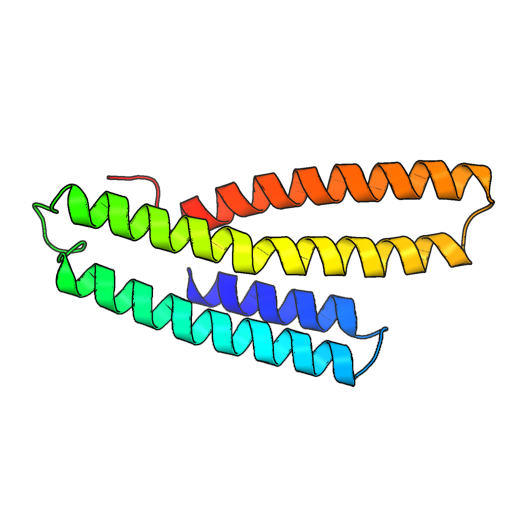1 93 ? -14.343 2.602 22.908 1.00 78.31 93 LYS A O 1
ATOM 764 N N . ASN A 1 94 ? -13.008 0.855 22.349 1.00 72.50 94 ASN A N 1
ATOM 765 C CA . ASN A 1 94 ? -13.447 -0.074 23.391 1.00 72.50 94 ASN A CA 1
ATOM 766 C C . ASN A 1 94 ? -12.630 0.003 24.690 1.00 72.50 94 ASN A C 1
ATOM 768 O O . ASN A 1 94 ? -13.032 -0.607 25.673 1.00 72.50 94 ASN A O 1
ATOM 772 N N . ILE A 1 95 ? -11.492 0.706 24.695 1.00 81.81 95 ILE A N 1
ATOM 773 C CA . ILE A 1 95 ? -10.507 0.616 25.787 1.00 81.81 95 ILE A CA 1
ATOM 774 C C . ILE A 1 95 ? -10.394 1.933 26.569 1.00 81.81 95 ILE A C 1
ATOM 776 O O . ILE A 1 95 ? -10.166 1.907 27.775 1.00 81.81 95 ILE A O 1
ATOM 780 N N . TYR A 1 96 ? -10.567 3.087 25.914 1.00 86.94 96 TYR A N 1
ATOM 781 C CA . TYR A 1 96 ? -10.159 4.376 26.488 1.00 86.94 96 TYR A CA 1
ATOM 782 C C . TYR A 1 96 ? -11.313 5.362 26.752 1.00 86.94 96 TYR A C 1
ATOM 784 O O . TYR A 1 96 ? -12.303 5.390 26.009 1.00 86.94 96 TYR A O 1
ATOM 792 N N . PRO A 1 97 ? -11.171 6.239 27.770 1.00 89.38 97 PRO A N 1
ATOM 793 C CA . PRO A 1 97 ? -12.135 7.297 28.073 1.00 89.38 97 PRO A CA 1
ATOM 794 C C . PRO A 1 97 ? -12.223 8.346 26.951 1.00 89.38 97 PRO A C 1
ATOM 796 O O . PRO A 1 97 ? -11.318 8.496 26.130 1.00 89.38 97 PRO A O 1
ATOM 799 N N . LYS A 1 98 ? -13.330 9.104 26.913 1.00 86.00 98 LYS A N 1
ATOM 800 C CA . LYS A 1 98 ? -13.720 9.945 25.761 1.00 86.00 98 LYS A CA 1
ATOM 801 C C . LYS A 1 98 ? -12.647 10.950 25.318 1.00 86.00 98 LYS A C 1
ATOM 803 O O . LYS A 1 98 ? -12.429 11.050 24.116 1.00 86.00 98 LYS A O 1
ATOM 808 N N . GLY A 1 99 ? -11.985 11.646 26.246 1.00 84.81 99 GLY A N 1
ATOM 809 C CA . GLY A 1 99 ? -10.944 12.633 25.920 1.00 84.81 99 GLY A CA 1
ATOM 810 C C . GLY A 1 99 ? -9.695 11.998 25.304 1.00 84.81 99 GLY A C 1
ATOM 811 O O . GLY A 1 99 ? -9.292 12.359 24.200 1.00 84.81 99 GLY A O 1
ATOM 812 N N . LEU A 1 100 ? -9.145 10.974 25.965 1.00 89.94 100 LEU A N 1
ATOM 813 C CA . LEU A 1 100 ? -7.967 10.248 25.481 1.00 89.94 100 LEU A CA 1
ATOM 814 C C . LEU A 1 100 ? -8.234 9.542 24.144 1.00 89.94 100 LEU A C 1
ATOM 816 O O . LEU A 1 100 ? -7.372 9.512 23.272 1.00 89.94 100 LEU A O 1
ATOM 820 N N . ARG A 1 101 ? -9.454 9.035 23.938 1.00 90.69 101 ARG A N 1
ATOM 821 C CA . ARG A 1 101 ? -9.877 8.426 22.672 1.00 90.69 101 ARG A CA 1
ATOM 822 C C . ARG A 1 101 ? -9.798 9.394 21.493 1.00 90.69 101 ARG A C 1
ATOM 824 O O . ARG A 1 101 ? -9.369 8.973 20.423 1.00 90.69 101 ARG A O 1
ATOM 831 N N . VAL A 1 102 ? -10.218 10.651 21.657 1.00 90.38 102 VAL A N 1
ATOM 832 C CA . VAL A 1 102 ? -10.155 11.647 20.570 1.00 90.38 102 VAL A CA 1
ATOM 833 C C . VAL A 1 102 ? -8.701 11.938 20.216 1.00 90.38 102 VAL A C 1
ATOM 835 O O . VAL A 1 102 ? -8.332 11.836 19.049 1.00 90.38 102 VAL A O 1
ATOM 838 N N . PHE A 1 103 ? -7.869 12.200 21.228 1.00 93.31 103 PHE A N 1
ATOM 839 C CA . PHE A 1 103 ? -6.440 12.442 21.040 1.00 93.31 103 PHE A CA 1
ATOM 840 C C . PHE A 1 103 ? -5.745 11.269 20.331 1.00 93.31 103 PHE A C 1
ATOM 842 O O . PHE A 1 103 ? -5.109 11.463 19.296 1.00 93.31 103 PHE A O 1
ATOM 849 N N . LEU A 1 104 ? -5.938 10.039 20.822 1.00 93.50 104 LEU A N 1
ATOM 850 C CA . LEU A 1 104 ? -5.362 8.837 20.214 1.00 93.50 104 LEU A CA 1
ATOM 851 C C . LEU A 1 104 ? -5.874 8.598 18.7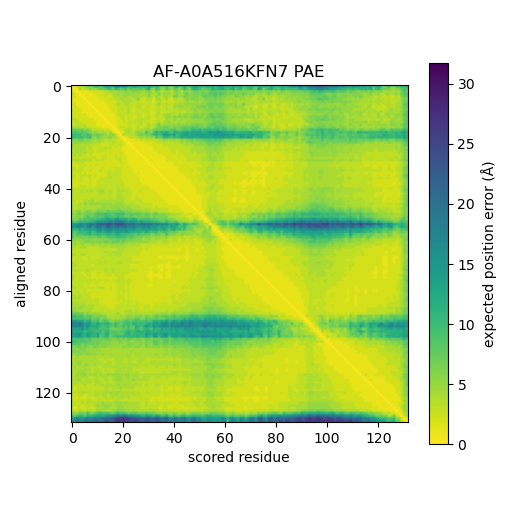91 1.00 93.50 104 LEU A C 1
ATOM 853 O O . LEU A 1 104 ? -5.109 8.151 17.946 1.00 93.50 104 LEU A O 1
ATOM 857 N N . SER A 1 105 ? -7.143 8.902 18.506 1.00 93.12 105 SER A N 1
ATOM 858 C CA . SER A 1 105 ? -7.699 8.730 17.158 1.00 93.12 105 SER A CA 1
ATOM 859 C C . SER A 1 105 ? -7.020 9.659 16.155 1.00 93.12 105 SER A C 1
ATOM 861 O O . SER A 1 105 ? -6.607 9.204 15.092 1.00 93.12 105 SER A O 1
ATOM 863 N N . ILE A 1 106 ? -6.857 10.937 16.512 1.00 94.75 106 ILE A N 1
ATOM 864 C CA . ILE A 1 106 ? -6.145 11.917 15.680 1.00 94.75 106 ILE A CA 1
ATOM 865 C C . ILE A 1 106 ? -4.690 11.479 15.497 1.00 94.75 106 ILE A C 1
ATOM 867 O O . ILE A 1 106 ? -4.206 11.423 14.371 1.00 94.75 106 ILE A O 1
ATOM 871 N N . PHE A 1 107 ? -4.020 11.094 16.586 1.00 94.75 107 PHE A N 1
ATOM 872 C CA . PHE A 1 107 ? -2.638 10.622 16.543 1.00 94.75 107 PHE A CA 1
ATOM 873 C C . PHE A 1 107 ? -2.463 9.413 15.612 1.00 94.75 107 PHE A C 1
ATOM 875 O O . PHE A 1 107 ? -1.591 9.427 14.746 1.00 94.75 107 PHE A O 1
ATOM 882 N N . ILE A 1 108 ? -3.323 8.397 15.731 1.00 94.94 108 ILE A N 1
ATOM 883 C CA . ILE A 1 108 ? -3.300 7.200 14.877 1.00 94.94 108 ILE A CA 1
ATOM 884 C C . ILE A 1 108 ? -3.477 7.570 13.410 1.00 94.94 108 ILE A C 1
ATOM 886 O O . ILE A 1 108 ? -2.756 7.039 12.567 1.00 94.94 108 ILE A O 1
ATOM 890 N N . ILE A 1 109 ? -4.420 8.459 13.095 1.00 95.62 109 ILE A N 1
ATOM 891 C CA . ILE A 1 109 ? -4.663 8.896 11.718 1.00 95.62 109 ILE A CA 1
ATOM 892 C C . ILE A 1 109 ? -3.404 9.574 11.165 1.00 95.62 109 ILE A C 1
ATOM 894 O O . ILE A 1 109 ? -2.899 9.149 10.126 1.00 95.62 109 ILE A O 1
ATOM 898 N N . THR A 1 110 ? -2.846 10.551 11.884 1.00 96.50 110 THR A N 1
ATOM 899 C CA . THR A 1 110 ? -1.639 11.280 11.465 1.00 96.50 110 THR A CA 1
ATOM 900 C C . THR A 1 110 ? -0.446 10.346 11.264 1.00 96.50 110 THR A C 1
ATOM 902 O O . THR A 1 110 ? 0.205 10.391 10.219 1.00 96.50 110 THR A O 1
ATOM 905 N N . VAL A 1 111 ? -0.180 9.456 12.225 1.00 96.44 111 VAL A N 1
ATOM 906 C CA . VAL A 1 111 ? 0.921 8.485 12.130 1.00 96.44 111 VAL A CA 1
ATOM 907 C C . VAL A 1 111 ? 0.703 7.520 10.968 1.00 96.44 111 VAL A C 1
ATOM 909 O O . VAL A 1 111 ? 1.648 7.232 10.240 1.00 96.44 111 VAL A O 1
ATOM 912 N N . SER A 1 112 ? -0.529 7.059 10.740 1.00 95.69 112 SER A N 1
ATOM 913 C CA . SER A 1 112 ? -0.835 6.137 9.639 1.00 95.69 112 SER A CA 1
ATOM 914 C C . SER A 1 112 ? -0.582 6.776 8.274 1.00 95.69 112 SER A C 1
ATOM 916 O O . SER A 1 112 ? -0.024 6.119 7.396 1.00 95.69 112 SER A O 1
ATOM 918 N N . PHE A 1 113 ? -0.927 8.055 8.096 1.00 96.06 113 PHE A N 1
ATOM 919 C CA . PHE A 1 113 ? -0.594 8.790 6.873 1.00 96.06 113 PHE A CA 1
ATOM 920 C C . PHE A 1 113 ? 0.917 8.975 6.705 1.00 96.06 113 PHE A C 1
ATOM 922 O O . PHE A 1 113 ? 1.438 8.720 5.619 1.00 96.06 113 PHE A O 1
ATOM 929 N N . GLY A 1 114 ? 1.633 9.341 7.774 1.00 96.25 114 GLY A N 1
ATOM 930 C CA . GLY A 1 114 ? 3.095 9.464 7.741 1.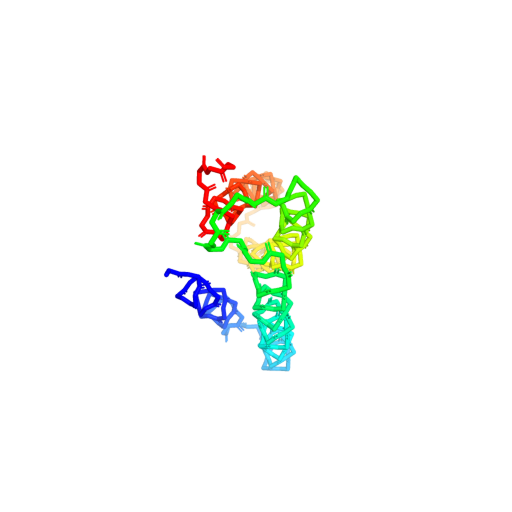00 96.25 114 GLY A CA 1
ATOM 931 C C . GLY A 1 114 ? 3.785 8.145 7.375 1.00 96.25 114 GLY A C 1
ATOM 932 O O . GLY A 1 114 ? 4.634 8.107 6.487 1.00 96.25 114 GLY A O 1
ATOM 933 N N . MET A 1 115 ? 3.362 7.040 7.992 1.00 95.38 115 MET A N 1
ATOM 934 C CA . MET A 1 115 ? 3.851 5.700 7.657 1.00 95.38 115 MET A CA 1
ATOM 935 C C . MET A 1 115 ? 3.487 5.293 6.227 1.00 95.38 115 MET A C 1
ATOM 937 O O . MET A 1 115 ? 4.313 4.692 5.547 1.00 95.38 115 MET A O 1
ATOM 941 N N . GLY A 1 116 ? 2.283 5.629 5.758 1.00 94.69 116 GLY A N 1
ATOM 942 C CA . GLY A 1 116 ? 1.855 5.380 4.383 1.00 94.69 116 GLY A CA 1
ATOM 943 C C . GLY A 1 116 ? 2.736 6.094 3.358 1.00 94.69 116 GLY A C 1
ATOM 944 O O . GLY A 1 116 ? 3.128 5.487 2.364 1.00 94.69 116 GLY A O 1
ATOM 945 N N . TYR A 1 117 ? 3.112 7.346 3.630 1.00 94.50 117 TYR A N 1
ATOM 946 C CA . TYR A 1 117 ? 4.025 8.111 2.779 1.00 94.50 117 TYR A CA 1
ATOM 947 C C . TYR A 1 117 ? 5.431 7.494 2.732 1.00 94.50 117 TYR A C 1
ATOM 949 O O . TYR A 1 117 ? 5.983 7.289 1.652 1.00 94.50 117 TYR A O 1
ATOM 957 N N . ILE A 1 118 ? 5.990 7.123 3.890 1.00 95.44 118 ILE A N 1
ATOM 958 C CA . ILE A 1 118 ? 7.292 6.437 3.956 1.00 95.44 118 ILE A CA 1
ATOM 959 C C . ILE A 1 118 ? 7.231 5.102 3.204 1.00 95.44 118 ILE A C 1
ATOM 961 O O . ILE A 1 118 ? 8.128 4.776 2.430 1.00 95.44 118 ILE A O 1
ATOM 965 N N . ALA A 1 119 ? 6.150 4.342 3.385 1.00 94.00 119 ALA A N 1
ATOM 966 C CA . ALA A 1 119 ? 5.961 3.072 2.704 1.00 94.00 119 ALA A CA 1
ATOM 967 C C . ALA A 1 119 ? 5.843 3.233 1.179 1.00 94.00 119 ALA A C 1
ATOM 969 O O . ALA A 1 119 ? 6.311 2.353 0.461 1.00 94.00 119 ALA A O 1
ATOM 970 N N . LEU A 1 120 ? 5.289 4.346 0.679 1.00 94.00 120 LEU A N 1
ATOM 971 C CA . LEU A 1 120 ? 5.250 4.659 -0.756 1.00 94.00 120 LEU A CA 1
ATOM 972 C C . LEU A 1 120 ? 6.650 4.867 -1.307 1.00 94.00 120 LEU A C 1
ATOM 974 O O . LEU A 1 120 ? 7.007 4.269 -2.319 1.00 94.00 120 LEU A O 1
ATOM 978 N N . PHE A 1 121 ? 7.459 5.652 -0.605 1.00 93.00 121 PHE A N 1
ATOM 979 C CA . PHE A 1 121 ? 8.849 5.863 -0.980 1.00 93.00 121 PHE A CA 1
ATOM 980 C C . PHE A 1 121 ? 9.635 4.543 -0.998 1.00 93.00 121 PHE A C 1
ATOM 982 O O . PHE A 1 121 ? 10.308 4.232 -1.980 1.00 93.00 121 PHE A O 1
ATOM 989 N N . CYS A 1 122 ? 9.484 3.710 0.039 1.00 93.06 122 CYS A N 1
ATOM 990 C CA . CYS A 1 122 ? 10.091 2.379 0.073 1.00 93.06 122 CYS A CA 1
ATOM 991 C C . CYS A 1 122 ? 9.582 1.471 -1.056 1.00 93.06 122 CYS A C 1
ATOM 993 O O . CYS A 1 122 ? 10.368 0.726 -1.632 1.00 93.06 122 CYS A O 1
ATOM 995 N N . PHE A 1 123 ? 8.287 1.520 -1.380 1.00 93.81 123 PHE A N 1
ATOM 996 C CA . PHE A 1 123 ? 7.704 0.738 -2.468 1.00 93.81 123 PHE A CA 1
ATOM 997 C C . PHE A 1 123 ? 8.348 1.105 -3.803 1.00 93.81 123 PHE A C 1
ATOM 999 O O . PHE A 1 123 ? 8.864 0.227 -4.493 1.00 93.81 123 PHE A O 1
ATOM 1006 N N . VAL A 1 124 ? 8.386 2.399 -4.127 1.00 92.75 124 VAL A N 1
ATOM 1007 C CA . VAL A 1 124 ? 9.013 2.892 -5.357 1.00 92.75 124 VAL A CA 1
ATOM 1008 C C . VAL A 1 124 ? 10.478 2.465 -5.410 1.00 92.75 124 VAL A C 1
ATOM 1010 O O . VAL A 1 124 ? 10.881 1.853 -6.389 1.00 92.75 124 VAL A O 1
ATOM 1013 N N . LEU A 1 125 ? 11.251 2.652 -4.338 1.00 91.19 125 LEU A N 1
ATOM 1014 C CA . LEU A 1 125 ? 12.656 2.228 -4.297 1.00 91.19 125 LEU A CA 1
ATOM 1015 C C . LEU A 1 125 ? 12.863 0.723 -4.523 1.00 91.19 125 LEU A C 1
ATOM 1017 O O . LEU A 1 125 ? 13.836 0.330 -5.160 1.00 91.19 125 LEU A O 1
ATOM 1021 N N . ILE A 1 126 ? 11.977 -0.132 -4.005 1.00 91.19 126 ILE A N 1
ATOM 1022 C CA . ILE A 1 126 ? 12.114 -1.589 -4.148 1.00 91.19 126 ILE A CA 1
ATOM 1023 C C . ILE A 1 126 ? 11.850 -2.046 -5.588 1.00 91.19 126 ILE A C 1
ATOM 1025 O O . ILE A 1 126 ? 12.494 -2.993 -6.046 1.00 91.19 126 ILE A O 1
ATOM 1029 N N . PHE A 1 127 ? 10.881 -1.433 -6.271 1.00 89.62 127 PHE A N 1
ATOM 1030 C CA . PHE A 1 127 ? 10.442 -1.871 -7.599 1.00 89.62 127 PHE A CA 1
ATOM 1031 C C . PHE A 1 127 ? 11.106 -1.103 -8.742 1.00 89.62 127 PHE A C 1
ATOM 1033 O O . PHE A 1 127 ? 11.427 -1.708 -9.759 1.00 89.62 127 PHE A O 1
ATOM 1040 N N . TYR A 1 128 ? 11.334 0.197 -8.569 1.00 88.25 128 TYR 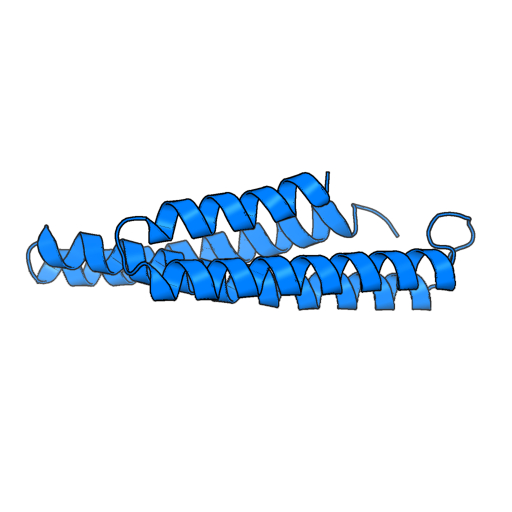A N 1
ATOM 1041 C CA . TYR A 1 128 ? 12.001 1.045 -9.557 1.00 88.25 128 TYR A CA 1
ATOM 1042 C C . TYR A 1 128 ? 13.525 0.976 -9.399 1.00 88.25 128 TYR A C 1
ATOM 1044 O O . TYR A 1 128 ? 14.262 1.004 -10.378 1.00 88.25 128 TYR A O 1
ATOM 1052 N N . GLY A 1 129 ? 14.010 0.805 -8.165 1.00 84.31 129 GLY A N 1
ATOM 1053 C CA . GLY A 1 129 ? 15.434 0.836 -7.844 1.00 84.31 129 GLY A CA 1
ATOM 1054 C C . GLY A 1 129 ? 15.951 2.248 -7.556 1.00 84.31 129 GLY A C 1
ATOM 1055 O O . GLY A 1 129 ? 15.191 3.206 -7.427 1.00 84.31 129 GLY A O 1
ATOM 1056 N N . PHE A 1 130 ? 17.275 2.362 -7.419 1.00 70.06 130 PHE A N 1
ATOM 1057 C CA . PHE A 1 130 ? 17.983 3.621 -7.142 1.00 70.06 130 PHE A CA 1
ATOM 1058 C C . PHE A 1 130 ? 18.490 4.341 -8.407 1.00 70.06 130 PHE A C 1
ATOM 1060 O O . PHE A 1 130 ? 19.127 5.384 -8.282 1.00 70.06 130 PHE A O 1
ATOM 1067 N N . ALA A 1 131 ? 18.250 3.801 -9.604 1.00 56.03 131 ALA A N 1
ATOM 1068 C CA . ALA A 1 131 ? 18.886 4.251 -10.842 1.00 56.03 131 ALA A CA 1
ATOM 1069 C C . ALA A 1 131 ? 17.847 4.601 -11.925 1.00 56.03 131 ALA A C 1
ATOM 1071 O O . ALA A 1 131 ? 16.885 3.851 -12.084 1.00 56.03 131 ALA A O 1
ATOM 1072 N N . PRO A 1 132 ? 18.022 5.684 -12.699 1.00 51.66 132 PRO A N 1
ATOM 1073 C CA . PRO A 1 132 ? 18.021 5.569 -14.151 1.00 51.66 132 PRO A CA 1
ATOM 1074 C C . PRO A 1 132 ? 19.318 4.897 -14.637 1.00 51.66 132 PRO A C 1
ATOM 1076 O O . PRO A 1 132 ? 20.399 5.218 -14.091 1.00 51.66 132 PRO A O 1
#

Mean predicted aligned error: 4.82 Å